Protein AF-A0A0T5P829-F1 (afdb_monomer_lite)

Sequence (154 aa):
MALPGKSPHPLTSYLPSLRRPASLSTPTPDPAHRPTPATAPSLAGLPRRERVEQAFADIPLTPNEQQAIRALLDAPDSTATKLSSACGWQNAAWRTQMILLCQRRRRYFWPNGMASDITNGAIIGALTEYDSATLGFSPQPDILHILYEAVDAG

Structure (mmCIF, N/CA/C/O backbone):
data_AF-A0A0T5P829-F1
#
_entry.id   AF-A0A0T5P829-F1
#
loop_
_atom_site.group_PDB
_atom_site.id
_atom_site.type_symbol
_atom_site.label_atom_id
_atom_site.label_alt_id
_atom_site.label_comp_id
_atom_site.label_asym_id
_atom_site.label_entity_id
_atom_site.label_seq_id
_atom_site.pdbx_PDB_ins_code
_atom_site.Cartn_x
_atom_site.Cartn_y
_atom_site.Cartn_z
_atom_site.occupancy
_atom_site.B_iso_or_equiv
_atom_site.auth_seq_id
_atom_site.auth_comp_id
_atom_site.auth_asym_id
_atom_site.auth_atom_id
_atom_site.pdbx_PDB_model_num
ATOM 1 N N . MET A 1 1 ? -40.808 69.150 35.030 1.00 41.31 1 MET A N 1
ATOM 2 C CA . MET A 1 1 ? -41.632 67.966 35.366 1.00 41.31 1 MET A CA 1
ATOM 3 C C . MET A 1 1 ? -40.699 66.961 36.024 1.00 41.31 1 MET A C 1
ATOM 5 O O . MET A 1 1 ? -39.779 66.507 35.371 1.00 41.31 1 MET A O 1
ATOM 9 N N . ALA A 1 2 ? -40.615 66.978 37.352 1.00 42.12 2 ALA A N 1
ATOM 10 C CA . ALA A 1 2 ? -41.449 66.228 38.303 1.00 42.12 2 ALA A CA 1
ATOM 11 C C . ALA A 1 2 ? -40.760 64.900 38.695 1.00 42.12 2 ALA A C 1
ATOM 13 O O . ALA A 1 2 ? -40.703 63.953 37.921 1.00 42.12 2 ALA A O 1
ATOM 14 N N . LEU A 1 3 ? -40.181 64.943 39.900 1.00 40.38 3 LEU A N 1
ATOM 15 C CA . LEU A 1 3 ? -39.621 63.877 40.743 1.00 40.38 3 LEU A CA 1
ATOM 16 C C . LEU A 1 3 ? -40.748 62.905 41.225 1.00 40.38 3 LEU A C 1
ATOM 18 O O . LEU A 1 3 ? -41.889 63.061 40.802 1.00 40.38 3 LEU A O 1
ATOM 22 N N . PRO A 1 4 ? -40.570 62.116 42.302 1.00 55.16 4 PRO A N 1
ATOM 23 C CA . PRO A 1 4 ? -39.818 60.869 42.478 1.00 55.16 4 PRO A CA 1
ATOM 24 C C . PRO A 1 4 ? -40.723 59.785 43.137 1.00 55.16 4 PRO A C 1
ATOM 26 O O . PRO A 1 4 ? -41.883 60.027 43.454 1.00 55.16 4 PRO A O 1
ATOM 29 N N . GLY A 1 5 ? -40.180 58.622 43.487 1.00 37.47 5 GLY A N 1
ATOM 30 C CA . GLY A 1 5 ? -40.796 57.732 44.487 1.00 37.47 5 GLY A CA 1
ATOM 31 C C . GLY A 1 5 ? -39.721 56.849 45.110 1.00 37.47 5 GLY A C 1
ATOM 32 O O . GLY A 1 5 ? -39.364 55.835 44.532 1.00 37.47 5 GLY A O 1
ATOM 33 N N . LYS A 1 6 ? -38.918 57.363 46.050 1.00 39.16 6 LYS A N 1
ATOM 34 C CA . LYS A 1 6 ? -39.100 57.288 47.516 1.00 39.16 6 LYS A CA 1
ATOM 35 C C . LYS A 1 6 ? -39.422 55.879 48.043 1.00 39.16 6 LYS A C 1
ATOM 37 O O . LYS A 1 6 ? -40.518 55.365 47.864 1.00 39.16 6 LYS A O 1
ATOM 42 N N . SER A 1 7 ? -38.413 55.350 48.736 1.00 53.53 7 SER A N 1
ATOM 43 C CA . SER A 1 7 ? -38.330 54.164 49.595 1.00 53.53 7 SER A CA 1
ATOM 44 C C . SER A 1 7 ? -39.437 54.065 50.661 1.00 53.53 7 SER A C 1
ATOM 46 O O . SER A 1 7 ? -40.152 55.041 50.897 1.00 53.53 7 SER A O 1
ATOM 48 N N . PRO A 1 8 ? -39.506 52.937 51.398 1.00 50.62 8 PRO A N 1
ATOM 49 C CA . PRO A 1 8 ? -38.819 52.922 52.699 1.00 50.62 8 PRO A CA 1
ATOM 50 C C . PRO A 1 8 ? -38.171 51.568 53.092 1.00 50.62 8 PRO A C 1
ATOM 52 O O . PRO A 1 8 ? -38.719 50.494 52.875 1.00 50.62 8 PRO A O 1
ATOM 55 N N . HIS A 1 9 ? -36.995 51.650 53.725 1.00 43.78 9 HIS A N 1
ATOM 56 C CA . HIS A 1 9 ? -36.450 50.656 54.676 1.00 43.78 9 HIS A CA 1
ATOM 57 C C . HIS A 1 9 ? -37.353 50.621 55.953 1.00 43.78 9 HIS A C 1
ATOM 59 O O . HIS A 1 9 ? -38.137 51.564 56.074 1.00 43.78 9 HIS A O 1
ATOM 65 N N . PRO A 1 10 ? -37.241 49.704 56.960 1.00 52.81 10 PRO A N 1
ATOM 66 C CA . PRO A 1 10 ? -35.988 49.067 57.393 1.00 52.81 10 PRO A CA 1
ATOM 67 C C . PRO A 1 10 ? -36.075 47.724 58.190 1.00 52.81 10 PRO A C 1
ATOM 69 O O . PRO A 1 10 ? -37.136 47.146 58.375 1.00 52.81 10 PRO A O 1
ATOM 72 N N . LEU A 1 11 ? -34.904 47.301 58.700 1.00 41.28 11 LEU A N 1
ATOM 73 C CA . LEU A 1 11 ? -34.631 46.405 59.845 1.00 41.28 11 LEU A CA 1
ATOM 74 C C . LEU A 1 11 ? -35.114 44.939 59.773 1.00 41.28 11 LEU A C 1
ATOM 76 O O . LEU A 1 11 ? -36.293 44.643 59.913 1.00 41.28 11 LEU A O 1
ATOM 80 N N . THR A 1 12 ? -34.187 43.979 59.832 1.00 45.31 12 THR A N 1
ATOM 81 C CA . THR A 1 12 ? -33.707 43.392 61.106 1.00 45.31 12 THR A CA 1
ATOM 82 C C . THR A 1 12 ? -32.835 42.165 60.819 1.00 45.31 12 THR A C 1
ATOM 84 O O . THR A 1 12 ? -33.123 41.347 59.953 1.00 45.31 12 THR A O 1
ATOM 87 N N . SER A 1 13 ? -31.740 42.099 61.568 1.00 50.22 13 SER A N 1
ATOM 88 C CA . SER A 1 13 ? -30.748 41.038 61.699 1.00 50.22 13 SER A CA 1
ATOM 89 C C . SER A 1 13 ? -31.320 39.650 62.042 1.00 50.22 13 SER A C 1
ATOM 91 O O . SER A 1 13 ? -32.496 39.516 62.359 1.00 50.22 13 SER A O 1
ATOM 93 N N . TYR A 1 14 ? -30.407 38.671 62.099 1.00 45.00 14 TYR A N 1
ATOM 94 C CA . TYR A 1 14 ? -30.524 37.288 62.600 1.00 45.00 14 TYR A CA 1
ATOM 95 C C . TYR A 1 14 ? -30.670 36.194 61.537 1.00 45.00 14 TYR A C 1
ATOM 97 O O . TYR A 1 14 ? -31.691 35.524 61.432 1.00 45.00 14 TYR A O 1
ATOM 105 N N . LEU A 1 15 ? -29.567 35.911 60.836 1.00 53.16 15 LEU A N 1
ATOM 106 C CA . LEU A 1 15 ? -29.292 34.530 60.441 1.00 53.16 15 LEU A CA 1
ATOM 107 C C . LEU A 1 15 ? -28.538 33.846 61.593 1.00 53.16 15 LEU A C 1
ATOM 109 O O . LEU A 1 15 ? -27.487 34.348 62.003 1.00 53.16 15 LEU A O 1
ATOM 113 N N . PRO A 1 16 ? -29.052 32.737 62.147 1.00 42.97 16 PRO A N 1
ATOM 114 C CA . PRO A 1 16 ? -28.350 31.991 63.173 1.00 42.97 16 PRO A CA 1
ATOM 115 C C . PRO A 1 16 ? -27.157 31.254 62.561 1.00 42.97 16 PRO A C 1
ATOM 117 O O . PRO A 1 16 ? -27.264 30.539 61.564 1.00 42.97 16 PRO A O 1
ATOM 120 N N . SER A 1 17 ? -26.009 31.417 63.206 1.00 52.50 17 SER A N 1
ATOM 121 C CA . SER A 1 17 ? -24.846 30.563 63.022 1.00 52.50 17 SER A CA 1
ATOM 122 C C . SER A 1 17 ? -25.160 29.110 63.404 1.00 52.50 17 SER A C 1
ATOM 124 O O . SER A 1 17 ? -25.691 28.840 64.477 1.00 52.50 17 SER A O 1
ATOM 126 N N . LEU A 1 18 ? -24.680 28.202 62.548 1.00 50.00 18 LEU A N 1
ATOM 127 C CA . LEU A 1 18 ? -24.234 26.832 62.837 1.00 50.00 18 LEU A CA 1
ATOM 128 C C . LEU A 1 18 ? -25.296 25.742 63.082 1.00 50.00 18 LEU A C 1
ATOM 130 O O . LEU A 1 18 ? -25.670 25.428 64.207 1.00 50.00 18 LEU A O 1
ATOM 134 N N . ARG A 1 19 ? -25.526 24.947 62.031 1.00 47.03 19 ARG A N 1
ATOM 135 C CA . ARG A 1 19 ? -25.276 23.498 62.116 1.00 47.03 19 ARG A CA 1
ATOM 136 C C . ARG A 1 19 ? -24.841 22.969 60.752 1.00 47.03 19 ARG A C 1
ATOM 138 O O . ARG A 1 19 ? -25.654 22.704 59.876 1.00 47.03 19 ARG A O 1
ATOM 145 N N . ARG A 1 20 ? -23.526 22.837 60.573 1.00 51.94 20 ARG A N 1
ATOM 146 C CA . ARG A 1 20 ? -22.940 22.038 59.494 1.00 51.94 20 ARG A CA 1
ATOM 147 C C . ARG A 1 20 ? -23.381 20.589 59.754 1.00 51.94 20 ARG A C 1
ATOM 149 O O . ARG A 1 20 ? -23.071 20.093 60.840 1.00 51.94 20 ARG A O 1
ATOM 156 N N . PRO A 1 21 ? -24.125 19.915 58.862 1.00 47.38 21 PRO A N 1
ATOM 157 C CA . PRO A 1 21 ? -24.295 18.479 59.004 1.00 47.38 21 PRO A CA 1
ATOM 158 C C . PRO A 1 21 ? -22.902 17.848 58.961 1.00 47.38 21 PRO A C 1
ATOM 160 O O . PRO A 1 21 ? -22.037 18.293 58.200 1.00 47.38 21 PRO A O 1
ATOM 163 N N . ALA A 1 22 ? -22.676 16.885 59.854 1.00 50.72 22 ALA A N 1
ATOM 164 C CA . ALA A 1 22 ? -21.449 16.113 59.921 1.00 50.72 22 ALA A CA 1
ATOM 165 C C . ALA A 1 22 ? -21.042 15.695 58.506 1.00 50.72 22 ALA A C 1
ATOM 167 O O . ALA A 1 22 ? -21.878 15.194 57.752 1.00 50.72 22 ALA A O 1
ATOM 168 N N . SER A 1 23 ? -19.779 15.946 58.154 1.00 46.88 23 SER A N 1
ATOM 169 C CA . SER A 1 23 ? -19.165 15.394 56.955 1.00 46.88 23 SER A CA 1
ATOM 170 C C . SER A 1 23 ? -19.485 13.906 56.911 1.00 46.88 23 SER A C 1
ATOM 172 O O . SER A 1 23 ? -18.926 13.125 57.678 1.00 46.88 23 SER A O 1
ATOM 174 N N . LEU A 1 24 ? -20.394 13.517 56.021 1.00 46.09 24 LEU A N 1
ATOM 175 C CA . LEU A 1 24 ? -20.386 12.173 55.484 1.00 46.09 24 LEU A CA 1
ATOM 176 C C . LEU A 1 24 ? -19.036 12.073 54.793 1.00 46.09 24 LEU A C 1
ATOM 178 O O . LEU A 1 24 ? -18.821 12.695 53.753 1.00 46.09 24 LEU A O 1
ATOM 182 N N . SER A 1 25 ? -18.100 11.389 55.446 1.00 42.53 25 SER A N 1
ATOM 183 C CA . SER A 1 25 ? -16.879 10.922 54.820 1.00 42.53 25 SER A CA 1
ATOM 184 C C . SER A 1 25 ? -17.305 10.181 53.563 1.00 42.53 25 SER A C 1
ATOM 186 O O . SER A 1 25 ? -17.765 9.043 53.627 1.00 42.53 25 SER A O 1
ATOM 188 N N . THR A 1 26 ? -17.206 10.845 52.413 1.00 52.91 26 THR A N 1
ATOM 189 C CA . THR A 1 26 ? -17.099 10.135 51.148 1.00 52.91 26 THR A CA 1
ATOM 190 C C . THR A 1 26 ? -15.981 9.123 51.356 1.00 52.91 26 THR A C 1
ATOM 192 O O . THR A 1 26 ? -14.909 9.543 51.814 1.00 52.91 26 THR A O 1
ATOM 195 N N . PRO A 1 27 ? -16.203 7.822 51.109 1.00 50.88 27 PRO A N 1
ATOM 196 C CA . PRO A 1 27 ? -15.110 6.874 51.160 1.00 50.88 27 PRO A CA 1
ATOM 197 C C . PRO A 1 27 ? -14.047 7.417 50.214 1.00 50.88 27 PRO A C 1
ATOM 199 O O . PRO A 1 27 ? -14.326 7.662 49.038 1.00 50.88 27 PRO A O 1
ATOM 202 N N . THR A 1 28 ? -12.865 7.711 50.758 1.00 52.38 28 THR A N 1
ATOM 203 C CA . THR A 1 28 ? -11.676 7.978 49.958 1.00 52.38 28 THR A CA 1
ATOM 204 C C . THR A 1 28 ? -11.640 6.880 48.903 1.00 52.38 28 THR A C 1
ATOM 206 O O . THR A 1 28 ? -11.638 5.710 49.297 1.00 52.38 28 THR A O 1
ATOM 209 N N . PRO A 1 29 ? -11.706 7.195 47.597 1.00 52.66 29 PRO A N 1
ATOM 210 C CA . PRO A 1 29 ? -11.553 6.163 46.596 1.00 52.66 29 PRO A CA 1
ATOM 211 C C . PRO A 1 29 ? -10.163 5.593 46.823 1.00 52.66 29 PRO A C 1
ATOM 213 O O . PRO A 1 29 ? -9.165 6.300 46.671 1.00 52.66 29 PRO A O 1
ATOM 216 N N . ASP A 1 30 ? -10.120 4.349 47.285 1.00 52.34 30 ASP A N 1
ATOM 217 C CA . ASP A 1 30 ? -8.889 3.596 47.376 1.00 52.34 30 ASP A CA 1
ATOM 218 C C . ASP A 1 30 ? -8.236 3.663 45.985 1.00 52.34 30 ASP A C 1
ATOM 220 O O . ASP A 1 30 ? -8.862 3.242 45.001 1.00 52.34 30 ASP A O 1
ATOM 224 N N . PRO A 1 31 ? -7.024 4.236 45.846 1.00 55.06 31 PRO A N 1
ATOM 225 C CA . PRO A 1 31 ? -6.338 4.273 44.562 1.00 55.06 31 PRO A CA 1
ATOM 226 C C . PRO A 1 31 ? -6.106 2.867 43.980 1.00 55.06 31 PRO A C 1
ATOM 228 O O . PRO A 1 31 ? -5.800 2.763 42.793 1.00 55.06 31 PRO A O 1
ATOM 231 N N . ALA A 1 32 ? -6.304 1.797 44.763 1.00 56.53 32 ALA A N 1
ATOM 232 C CA . ALA A 1 32 ? -6.226 0.412 44.316 1.00 56.53 32 ALA A CA 1
ATOM 233 C C . ALA A 1 32 ? -7.473 -0.113 43.571 1.00 56.53 32 ALA A C 1
ATOM 235 O O . ALA A 1 32 ? -7.384 -1.164 42.942 1.00 56.53 32 ALA A O 1
ATOM 236 N N . HIS A 1 33 ? -8.615 0.590 43.591 1.00 50.16 33 HIS A N 1
ATOM 237 C CA . HIS A 1 33 ? -9.877 0.090 43.013 1.00 50.16 33 HIS A CA 1
ATOM 238 C C . HIS A 1 33 ? -10.463 0.955 41.892 1.00 50.16 33 H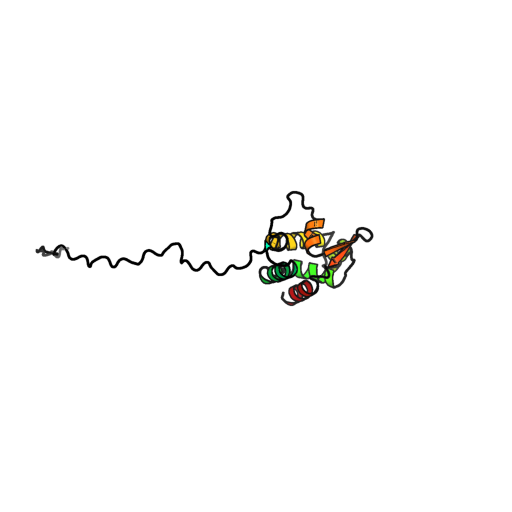IS A C 1
ATOM 240 O O . HIS A 1 33 ? -11.660 0.893 41.601 1.00 50.16 33 HIS A O 1
ATOM 246 N N . ARG A 1 34 ? -9.626 1.716 41.175 1.00 52.69 34 ARG A N 1
ATOM 247 C CA . ARG A 1 34 ? -10.019 2.139 39.826 1.00 52.69 34 ARG A CA 1
ATOM 248 C C . ARG A 1 34 ? -10.134 0.853 38.995 1.00 52.69 34 ARG A C 1
ATOM 250 O O . ARG A 1 34 ? -9.123 0.160 38.896 1.00 52.69 34 ARG A O 1
ATOM 257 N N . PRO A 1 35 ? -11.293 0.506 38.400 1.00 49.59 35 PRO A N 1
ATOM 258 C CA . PRO A 1 35 ? -11.283 -0.472 37.327 1.00 49.59 35 PRO A CA 1
ATOM 259 C C . PRO A 1 35 ? -10.328 0.095 36.280 1.00 49.59 35 PRO A C 1
ATOM 261 O O . PRO A 1 35 ? -10.600 1.128 35.663 1.00 49.59 35 PRO A O 1
ATOM 264 N N . THR A 1 36 ? -9.146 -0.506 36.160 1.00 47.44 36 THR A N 1
ATOM 265 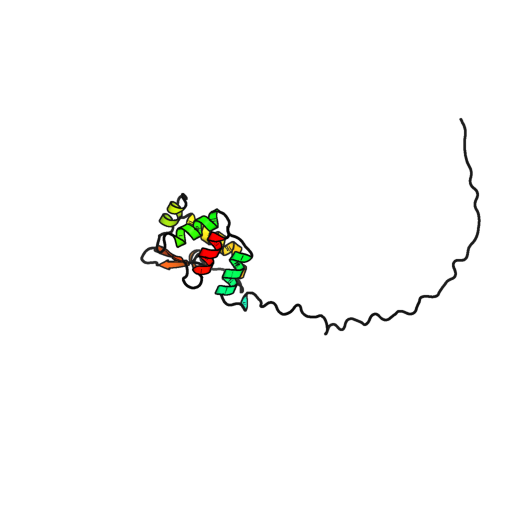C CA . THR A 1 36 ? -8.311 -0.305 34.988 1.00 47.44 36 THR A CA 1
ATOM 266 C C . THR A 1 36 ? -9.233 -0.580 33.806 1.00 47.44 36 THR A C 1
ATOM 268 O O . THR A 1 36 ? -9.897 -1.622 33.816 1.00 47.44 36 THR A O 1
ATOM 271 N N . PRO A 1 37 ? -9.380 0.345 32.835 1.00 50.62 37 PRO A N 1
ATOM 272 C CA . PRO A 1 37 ? -10.071 -0.006 31.607 1.00 50.62 37 PRO A CA 1
ATOM 273 C C . PRO A 1 37 ? -9.422 -1.300 31.134 1.00 50.62 37 PRO A C 1
ATOM 275 O O . PRO A 1 37 ? -8.192 -1.361 31.032 1.00 50.62 37 PRO A O 1
ATOM 278 N N . ALA A 1 38 ? -10.245 -2.346 31.019 1.00 49.66 38 ALA A N 1
ATOM 279 C CA . ALA A 1 38 ? -9.820 -3.680 30.644 1.00 49.66 38 ALA A CA 1
ATOM 280 C C . ALA A 1 38 ? -8.808 -3.545 29.512 1.00 49.66 38 ALA A C 1
ATOM 282 O O . ALA A 1 38 ? -9.068 -2.837 28.540 1.00 49.66 38 ALA A O 1
ATOM 283 N N . THR A 1 39 ? -7.629 -4.117 29.735 1.00 50.59 39 THR A N 1
ATOM 284 C CA . THR A 1 39 ? -6.418 -3.975 28.938 1.00 50.59 39 THR A CA 1
ATOM 285 C C . THR A 1 39 ? -6.722 -4.213 27.463 1.00 50.59 39 THR A C 1
ATOM 287 O O . THR A 1 39 ? -6.630 -5.339 26.985 1.00 50.59 39 THR A O 1
ATOM 290 N N . ALA A 1 40 ? -7.097 -3.164 26.726 1.00 53.72 40 ALA A N 1
ATOM 291 C CA . ALA A 1 40 ? -7.064 -3.225 25.279 1.00 53.72 40 ALA A CA 1
ATOM 292 C C . ALA A 1 40 ? -5.599 -3.517 24.933 1.00 53.72 40 ALA A C 1
ATOM 294 O O . ALA A 1 40 ? -4.722 -2.780 25.411 1.00 53.72 40 ALA A O 1
ATOM 295 N N . PRO A 1 41 ? -5.300 -4.613 24.214 1.00 60.22 41 PRO A N 1
ATOM 296 C CA . PRO A 1 41 ? -3.929 -4.922 23.855 1.00 60.22 41 PRO A CA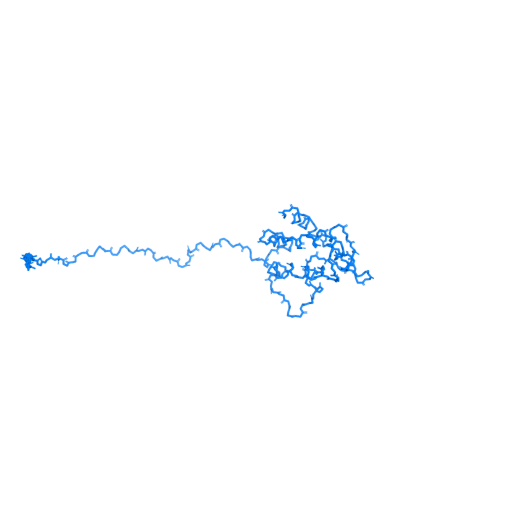 1
ATOM 297 C C . PRO A 1 41 ? -3.343 -3.702 23.150 1.00 60.22 41 PRO A C 1
ATOM 299 O O . PRO A 1 41 ? -3.974 -3.099 22.277 1.00 60.22 41 PRO A O 1
ATOM 302 N N . SER A 1 42 ? -2.143 -3.294 23.567 1.00 83.19 42 SER A N 1
ATOM 303 C CA . SER A 1 42 ? -1.410 -2.284 22.814 1.00 83.19 42 SER A CA 1
ATOM 304 C C . SER A 1 42 ? -1.271 -2.789 21.377 1.00 83.19 42 SER A C 1
ATOM 306 O O . SER A 1 42 ? -1.103 -3.991 21.170 1.00 83.19 42 SER A O 1
ATOM 308 N N . LEU A 1 43 ? -1.318 -1.897 20.379 1.00 88.00 43 LEU A N 1
ATOM 309 C CA . LEU A 1 43 ? -1.147 -2.306 18.977 1.00 88.00 43 LEU A CA 1
ATOM 310 C C . LEU A 1 43 ? 0.099 -3.194 18.813 1.00 88.00 43 LEU A C 1
ATOM 312 O O . LEU A 1 43 ? 0.059 -4.173 18.088 1.00 88.00 43 LEU A O 1
ATOM 316 N N . ALA A 1 44 ? 1.177 -2.922 19.554 1.00 87.12 44 ALA A N 1
ATOM 317 C CA . ALA A 1 44 ? 2.402 -3.723 19.546 1.00 87.12 44 ALA A CA 1
ATOM 318 C C . ALA A 1 44 ? 2.219 -5.200 19.951 1.00 87.12 44 ALA A C 1
ATOM 320 O O . ALA A 1 44 ? 3.002 -6.037 19.511 1.00 87.12 44 ALA A O 1
ATOM 321 N N . GLY A 1 45 ? 1.214 -5.518 20.770 1.00 88.88 45 GLY A N 1
ATOM 322 C CA . GLY A 1 45 ? 0.879 -6.884 21.169 1.00 88.88 45 GLY A CA 1
ATOM 323 C C . GLY A 1 45 ? -0.007 -7.634 20.172 1.00 88.88 45 GLY A C 1
ATOM 324 O O . GLY A 1 45 ? -0.195 -8.836 20.339 1.00 88.88 45 GLY A O 1
ATOM 325 N N . LEU A 1 46 ? -0.544 -6.956 19.150 1.00 91.94 46 LEU A N 1
ATOM 326 C CA . LEU A 1 46 ? -1.417 -7.575 18.155 1.00 91.94 46 LEU A CA 1
ATOM 327 C C . LEU A 1 46 ? -0.622 -8.218 17.005 1.00 91.94 46 LEU A C 1
ATOM 329 O O . LEU A 1 46 ? 0.361 -7.634 16.514 1.00 91.94 46 LEU A O 1
ATOM 333 N N . PRO A 1 47 ? -1.080 -9.378 16.493 1.00 93.56 47 PRO A N 1
ATOM 334 C CA . PRO A 1 47 ? -0.598 -9.943 15.242 1.00 93.56 47 PRO A CA 1
ATOM 335 C C . PRO A 1 47 ? -0.648 -8.922 14.105 1.00 93.56 47 PRO A C 1
ATOM 337 O O . PRO A 1 47 ? -1.523 -8.059 14.042 1.00 93.56 47 PRO A O 1
ATOM 340 N N . ARG A 1 48 ? 0.296 -9.026 13.162 1.00 93.56 48 ARG A N 1
ATOM 341 C CA . ARG A 1 48 ? 0.380 -8.089 12.032 1.00 93.56 48 ARG A CA 1
ATOM 342 C C . ARG A 1 48 ? -0.937 -7.992 11.260 1.00 93.56 48 ARG A C 1
ATOM 344 O O . ARG A 1 48 ? -1.357 -6.879 10.971 1.00 93.56 48 ARG A O 1
ATOM 351 N N . ARG A 1 49 ? -1.567 -9.129 10.954 1.00 94.69 49 ARG A N 1
ATOM 352 C CA . ARG A 1 49 ? -2.839 -9.181 10.224 1.00 94.69 49 ARG A CA 1
ATOM 353 C C . ARG A 1 49 ? -3.915 -8.332 10.903 1.00 94.69 49 ARG A C 1
ATOM 355 O O . ARG A 1 49 ? -4.425 -7.415 10.276 1.00 94.69 49 ARG A O 1
ATOM 362 N N . GLU A 1 50 ? -4.161 -8.564 12.191 1.00 95.12 50 GLU A N 1
ATOM 363 C CA . GLU A 1 50 ? -5.158 -7.822 12.978 1.00 95.12 50 GLU A CA 1
ATOM 364 C C . GLU A 1 50 ? -4.855 -6.319 13.016 1.00 95.12 50 GLU A C 1
ATOM 366 O O . GLU A 1 50 ? -5.751 -5.491 12.869 1.00 95.12 50 GLU A O 1
ATOM 371 N N . ARG A 1 51 ? -3.574 -5.935 13.127 1.00 96.00 51 ARG A N 1
ATOM 372 C CA . ARG A 1 51 ? -3.184 -4.519 13.032 1.00 96.00 51 ARG A CA 1
ATOM 373 C C . ARG A 1 51 ? -3.518 -3.911 11.674 1.00 96.00 51 ARG A C 1
ATOM 375 O O . ARG A 1 51 ? -3.887 -2.743 11.622 1.00 96.00 51 ARG A O 1
ATOM 382 N N . VAL A 1 52 ? -3.323 -4.657 10.587 1.00 96.50 52 VAL A N 1
ATOM 383 C CA . VAL A 1 52 ? -3.608 -4.190 9.224 1.00 96.50 52 VAL A CA 1
ATOM 384 C C . VAL A 1 52 ? -5.118 -4.084 9.005 1.00 96.50 52 VAL A C 1
ATOM 386 O O . VAL A 1 52 ? -5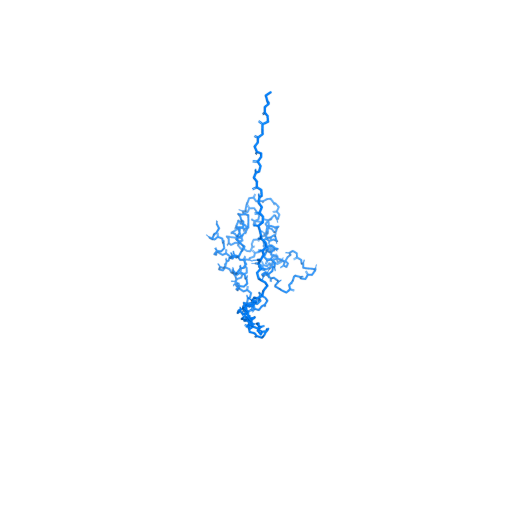.563 -3.055 8.505 1.00 96.50 52 VAL A O 1
ATOM 389 N N . GLU A 1 53 ? -5.904 -5.062 9.462 1.00 95.88 53 GLU A N 1
ATOM 390 C CA . GLU A 1 53 ? -7.377 -5.004 9.462 1.00 95.88 53 GLU A CA 1
ATOM 391 C C . GLU A 1 53 ? -7.865 -3.754 10.201 1.00 95.88 53 GLU A C 1
ATOM 393 O O . GLU A 1 53 ? -8.587 -2.926 9.641 1.00 95.88 53 GLU A O 1
ATOM 398 N N . GLN A 1 54 ? -7.364 -3.535 11.419 1.00 96.31 54 GLN A N 1
ATOM 399 C CA . GLN A 1 54 ? -7.707 -2.353 12.203 1.00 96.31 54 GLN A CA 1
ATOM 400 C C . GLN A 1 54 ? -7.248 -1.045 11.533 1.00 96.31 54 GLN A C 1
ATOM 402 O O . GLN A 1 54 ? -7.922 -0.023 11.644 1.00 96.31 54 GLN A O 1
ATOM 407 N N . ALA A 1 55 ? -6.132 -1.054 10.796 1.00 96.94 55 ALA A N 1
ATOM 408 C CA . ALA A 1 55 ? -5.638 0.125 10.085 1.00 96.94 55 ALA A CA 1
ATOM 409 C C . ALA A 1 55 ? -6.590 0.598 8.979 1.00 96.94 55 ALA A C 1
ATOM 411 O O . ALA A 1 55 ? -6.732 1.806 8.780 1.00 96.94 55 ALA A O 1
ATOM 412 N N . PHE A 1 56 ? -7.198 -0.335 8.241 1.00 96.50 56 PHE A N 1
ATOM 413 C CA . PHE A 1 56 ? -8.150 -0.016 7.174 1.00 96.50 56 PHE A CA 1
ATOM 414 C C . PHE A 1 56 ? -9.559 0.261 7.712 1.00 96.50 56 PHE A C 1
ATOM 416 O O . PHE A 1 56 ? -10.256 1.091 7.134 1.00 96.50 56 PHE A O 1
ATOM 423 N N . ALA A 1 57 ? -9.937 -0.331 8.851 1.00 94.56 57 ALA A N 1
ATOM 424 C CA . ALA A 1 57 ? -11.185 -0.009 9.543 1.00 94.56 57 ALA A CA 1
ATOM 425 C C . ALA A 1 57 ? -11.171 1.402 10.164 1.00 94.56 57 ALA A C 1
ATOM 427 O O . ALA A 1 57 ? -12.104 2.180 9.975 1.00 94.56 57 ALA A O 1
ATOM 428 N N . ASP A 1 58 ? -10.097 1.759 10.876 1.00 95.81 58 ASP A N 1
ATOM 429 C CA . ASP A 1 58 ? -10.000 3.047 11.575 1.00 95.81 58 ASP A CA 1
ATOM 430 C C . ASP A 1 58 ? -9.701 4.212 10.618 1.00 95.81 58 ASP A C 1
ATOM 432 O O . ASP A 1 58 ? -10.055 5.363 10.886 1.00 95.81 58 ASP A O 1
ATOM 436 N N . ILE A 1 59 ? -8.996 3.935 9.516 1.00 96.00 59 ILE A N 1
ATOM 437 C CA . ILE A 1 59 ? -8.621 4.928 8.508 1.00 96.00 59 ILE A CA 1
ATOM 438 C C . ILE A 1 59 ? -9.063 4.403 7.136 1.00 96.00 59 ILE A C 1
ATOM 440 O O . ILE A 1 59 ? -8.288 3.695 6.482 1.00 96.00 59 ILE A O 1
ATOM 444 N N . PRO A 1 60 ? -10.267 4.782 6.669 1.00 94.00 60 PRO A N 1
ATOM 445 C CA . PRO A 1 60 ? -10.758 4.410 5.347 1.00 94.00 60 PRO A CA 1
ATOM 446 C C . PRO A 1 60 ? -9.854 4.913 4.217 1.00 94.00 60 PRO A C 1
ATOM 448 O O . PRO A 1 60 ? -9.109 5.892 4.368 1.00 94.00 60 PRO A O 1
ATOM 451 N N . LEU A 1 61 ? -9.916 4.231 3.074 1.00 96.62 61 LEU A N 1
ATOM 452 C CA . LEU A 1 61 ? -9.198 4.632 1.867 1.00 96.62 61 LEU A CA 1
ATOM 453 C C . LEU A 1 61 ? -9.729 5.968 1.342 1.00 96.62 61 LEU A C 1
ATOM 455 O O . LEU A 1 61 ? -10.915 6.273 1.419 1.00 96.62 61 LEU A O 1
ATOM 459 N N . THR A 1 62 ? -8.836 6.773 0.773 1.00 96.19 62 THR A N 1
ATOM 460 C CA . THR A 1 62 ? -9.262 7.871 -0.111 1.00 96.19 62 THR A CA 1
ATOM 461 C C . THR A 1 62 ? -9.482 7.338 -1.524 1.00 96.19 62 THR A C 1
ATOM 463 O O . THR A 1 62 ? -8.921 6.291 -1.848 1.00 96.19 62 THR A O 1
ATOM 466 N N . PRO A 1 63 ? -10.185 8.071 -2.406 1.00 96.25 63 PRO A N 1
ATOM 467 C CA . PRO A 1 63 ? -10.376 7.637 -3.791 1.00 96.25 63 PRO A CA 1
ATOM 468 C C . PRO A 1 63 ? -9.062 7.297 -4.515 1.00 96.25 63 PRO A C 1
ATOM 470 O O . PRO A 1 63 ? -8.972 6.291 -5.211 1.00 96.25 63 PRO A O 1
ATOM 473 N N . ASN A 1 64 ? -7.999 8.079 -4.285 1.00 96.00 64 ASN A N 1
ATOM 474 C CA . ASN A 1 64 ? -6.684 7.798 -4.868 1.00 96.00 64 ASN A CA 1
ATOM 475 C C . ASN A 1 64 ? -6.033 6.546 -4.259 1.00 96.00 64 ASN A C 1
ATOM 477 O O . ASN A 1 64 ? -5.418 5.764 -4.974 1.00 96.00 64 ASN A O 1
ATOM 481 N N . GLU A 1 65 ? -6.157 6.335 -2.947 1.00 97.31 65 GLU A N 1
ATOM 482 C CA . GLU A 1 65 ? -5.626 5.133 -2.286 1.00 97.31 65 GLU A CA 1
ATOM 483 C C . GLU A 1 65 ? -6.363 3.869 -2.756 1.00 97.31 65 GLU A C 1
ATOM 485 O O . GLU A 1 65 ? -5.724 2.858 -3.037 1.00 97.31 65 GLU A O 1
ATOM 490 N N . GLN A 1 66 ? -7.686 3.947 -2.909 1.00 97.50 66 GLN A N 1
ATOM 491 C CA . GLN A 1 66 ? -8.516 2.875 -3.455 1.00 97.50 66 GLN A CA 1
ATOM 492 C C . GLN A 1 66 ? -8.108 2.542 -4.888 1.00 97.50 66 GLN A C 1
ATOM 494 O O . GLN A 1 66 ? -7.892 1.376 -5.207 1.00 97.50 66 GLN A O 1
ATOM 499 N N . GLN A 1 67 ? -7.912 3.556 -5.734 1.00 97.69 67 GLN A N 1
ATOM 500 C CA . GLN A 1 67 ? -7.441 3.356 -7.102 1.00 97.69 67 GLN A CA 1
ATOM 501 C C . GLN A 1 67 ? -6.037 2.727 -7.141 1.00 97.69 67 GLN A C 1
ATOM 503 O O . GLN A 1 67 ? -5.796 1.821 -7.937 1.00 97.69 67 GLN A O 1
ATOM 508 N N . ALA A 1 68 ? -5.128 3.147 -6.251 1.00 98.00 68 ALA A N 1
ATOM 509 C CA . ALA A 1 68 ? -3.779 2.589 -6.161 1.00 98.00 68 ALA A CA 1
ATOM 510 C C . ALA A 1 68 ? -3.775 1.112 -5.735 1.00 98.00 68 ALA A C 1
ATOM 512 O O . ALA A 1 68 ? -3.053 0.314 -6.338 1.00 98.00 68 ALA A O 1
ATOM 513 N N . ILE A 1 69 ? -4.568 0.744 -4.718 1.00 98.06 69 ILE A N 1
ATOM 514 C CA . ILE A 1 69 ? -4.702 -0.655 -4.284 1.00 98.06 69 ILE A CA 1
ATOM 515 C C . ILE A 1 69 ? -5.378 -1.473 -5.381 1.00 98.06 69 ILE A C 1
ATOM 517 O O . ILE A 1 69 ? -4.887 -2.544 -5.722 1.00 98.06 69 ILE A O 1
ATOM 521 N N . ARG A 1 70 ? -6.452 -0.963 -5.989 1.00 98.25 70 ARG A N 1
ATOM 522 C CA . ARG A 1 70 ? -7.155 -1.664 -7.064 1.00 98.25 70 ARG A CA 1
ATOM 523 C C . ARG A 1 70 ? -6.245 -1.955 -8.254 1.00 98.25 70 ARG A C 1
ATOM 525 O O . ARG A 1 70 ? -6.203 -3.088 -8.710 1.00 98.25 70 ARG A O 1
ATOM 532 N N . ALA A 1 71 ? -5.429 -0.991 -8.682 1.00 98.19 71 ALA A N 1
ATOM 533 C CA . ALA A 1 71 ? -4.444 -1.219 -9.739 1.00 98.19 71 ALA A CA 1
ATOM 534 C C . ALA A 1 71 ? -3.426 -2.319 -9.387 1.00 98.19 71 ALA A C 1
ATOM 536 O O . ALA A 1 71 ? -3.028 -3.080 -10.266 1.00 98.19 71 ALA A O 1
ATOM 537 N N . LEU A 1 72 ? -3.010 -2.415 -8.119 1.00 98.44 72 LEU A N 1
ATOM 538 C CA . LEU A 1 72 ? -2.109 -3.471 -7.649 1.00 98.44 72 LEU A CA 1
ATOM 539 C C . LEU A 1 72 ? -2.783 -4.851 -7.663 1.00 98.44 72 LEU A C 1
ATOM 541 O O . LEU A 1 72 ? -2.148 -5.827 -8.050 1.00 98.44 72 LEU A O 1
ATOM 545 N N . LEU A 1 73 ? -4.047 -4.926 -7.239 1.00 98.19 73 LEU A N 1
ATOM 546 C CA . LEU A 1 73 ? -4.824 -6.169 -7.216 1.00 98.19 73 LEU A CA 1
ATOM 547 C C . LEU A 1 73 ? -5.165 -6.657 -8.632 1.00 98.19 73 LEU A C 1
ATOM 549 O O . LEU A 1 73 ? -5.061 -7.849 -8.905 1.00 98.19 73 LEU A O 1
ATOM 553 N N . ASP A 1 74 ? -5.512 -5.740 -9.537 1.00 98.12 74 ASP A N 1
ATOM 554 C CA . ASP A 1 74 ? -5.886 -6.052 -10.922 1.00 98.12 74 ASP A CA 1
ATOM 555 C C . ASP A 1 74 ? -4.670 -6.423 -11.793 1.00 98.12 74 ASP A C 1
ATOM 557 O O . ASP A 1 74 ? -4.800 -7.140 -12.787 1.00 98.12 74 ASP A O 1
ATOM 561 N N . ALA A 1 75 ? -3.480 -5.922 -11.449 1.00 97.19 75 ALA A N 1
ATOM 562 C CA . ALA A 1 75 ? -2.255 -6.135 -12.214 1.00 97.19 75 ALA A CA 1
ATOM 563 C C . ALA A 1 75 ? -1.039 -6.417 -11.306 1.00 97.19 75 ALA A C 1
ATOM 565 O O . ALA A 1 75 ? -0.095 -5.616 -11.300 1.00 97.19 75 ALA A O 1
ATOM 566 N N . PRO A 1 76 ? -1.009 -7.556 -10.586 1.00 97.25 76 PRO A N 1
ATOM 567 C CA . PRO A 1 76 ? 0.152 -7.958 -9.794 1.00 97.25 76 PRO A CA 1
ATOM 568 C C . PRO A 1 76 ? 1.404 -8.131 -10.670 1.00 97.25 76 PRO A C 1
ATOM 570 O O . PRO A 1 76 ? 1.333 -8.163 -11.904 1.00 97.25 76 PRO A O 1
ATOM 573 N N . ASP A 1 77 ? 2.566 -8.164 -10.023 1.00 97.75 77 ASP A N 1
ATOM 574 C CA . ASP A 1 77 ? 3.907 -8.232 -10.621 1.00 97.75 77 ASP A CA 1
ATOM 575 C C . ASP A 1 77 ? 4.220 -7.079 -11.593 1.00 97.75 77 ASP A C 1
ATOM 577 O O . ASP A 1 77 ? 5.180 -7.111 -12.367 1.00 97.75 77 ASP A O 1
ATOM 581 N N . SER A 1 78 ? 3.418 -6.013 -11.565 1.00 97.75 78 SER A N 1
ATOM 582 C CA . SER A 1 78 ? 3.571 -4.878 -12.469 1.00 97.75 78 SER A CA 1
ATOM 583 C C . SER A 1 78 ? 4.506 -3.821 -11.897 1.00 97.75 78 SER A C 1
ATOM 585 O O . SER A 1 78 ? 4.579 -3.579 -10.693 1.00 97.75 78 SER A O 1
ATOM 587 N N . THR A 1 79 ? 5.216 -3.135 -12.790 1.00 97.19 79 THR A N 1
ATOM 588 C CA . THR A 1 79 ? 6.075 -2.015 -12.404 1.00 97.19 79 THR A CA 1
ATOM 589 C C . THR A 1 79 ? 5.244 -0.836 -11.908 1.00 97.19 79 THR A C 1
ATOM 591 O O . THR A 1 79 ? 4.114 -0.615 -12.345 1.00 97.19 79 THR A O 1
ATOM 594 N N . ALA A 1 80 ? 5.844 0.007 -11.066 1.00 96.81 80 ALA A N 1
ATOM 595 C CA . ALA A 1 80 ? 5.200 1.233 -10.593 1.00 96.81 80 ALA A CA 1
ATOM 596 C C . ALA A 1 80 ? 4.698 2.139 -11.732 1.00 96.81 80 ALA A C 1
ATOM 598 O O . ALA A 1 80 ? 3.661 2.775 -11.590 1.00 96.81 80 ALA A O 1
ATOM 599 N N . THR A 1 81 ? 5.405 2.190 -12.866 1.00 96.81 81 THR A N 1
ATOM 600 C CA . THR A 1 81 ? 4.966 2.951 -14.045 1.00 96.81 81 THR A CA 1
ATOM 601 C C . THR A 1 81 ? 3.684 2.370 -14.632 1.00 96.81 81 THR A C 1
ATOM 603 O O . THR A 1 81 ? 2.743 3.116 -14.883 1.00 96.81 81 THR A O 1
ATOM 606 N N . LYS A 1 82 ? 3.617 1.044 -14.805 1.00 96.94 82 LYS A N 1
ATOM 607 C CA . LYS A 1 82 ? 2.423 0.367 -15.326 1.00 96.94 82 LYS A CA 1
ATOM 608 C C . LYS A 1 82 ? 1.228 0.542 -14.384 1.00 96.94 82 LYS A C 1
ATOM 610 O O . LYS A 1 82 ? 0.131 0.833 -14.851 1.00 96.94 82 LYS A O 1
ATOM 615 N N . LEU A 1 83 ? 1.461 0.454 -13.075 1.00 98.19 83 LEU A N 1
ATOM 616 C CA . LEU A 1 83 ? 0.440 0.687 -12.049 1.00 98.19 83 LEU A CA 1
ATOM 617 C C . LEU A 1 83 ? -0.061 2.140 -12.052 1.00 98.19 83 LEU A C 1
ATOM 619 O O . LEU A 1 83 ? -1.267 2.373 -12.009 1.00 98.19 83 LEU A O 1
ATOM 623 N N . SER A 1 84 ? 0.830 3.128 -12.190 1.00 98.00 84 SER A N 1
ATOM 624 C CA . SER A 1 84 ? 0.423 4.530 -12.367 1.00 98.00 84 SER A CA 1
ATOM 625 C C . SER A 1 84 ? -0.420 4.725 -13.625 1.00 98.00 84 SER A C 1
ATOM 627 O O . SER A 1 84 ? -1.452 5.388 -13.570 1.00 98.00 84 SER A O 1
ATOM 629 N N . SER A 1 85 ? -0.005 4.141 -14.754 1.00 97.25 85 SER A N 1
ATOM 630 C CA . SER A 1 85 ? -0.735 4.253 -16.018 1.00 97.25 85 SER A CA 1
ATOM 631 C C . SER A 1 85 ? -2.128 3.632 -15.936 1.00 97.25 85 SER A C 1
ATOM 633 O O . SER A 1 85 ? -3.070 4.220 -16.460 1.00 97.25 85 SER A O 1
ATOM 635 N N . ALA A 1 86 ? -2.286 2.511 -15.225 1.00 96.75 86 ALA A N 1
ATOM 636 C CA . ALA A 1 86 ? -3.597 1.916 -14.954 1.00 96.75 86 ALA A CA 1
ATOM 637 C C . ALA A 1 86 ? -4.522 2.859 -14.159 1.00 96.75 86 ALA A C 1
ATOM 639 O O . ALA A 1 86 ? -5.738 2.821 -14.323 1.00 96.75 86 ALA A O 1
ATOM 640 N N . CYS A 1 87 ? -3.950 3.759 -13.356 1.00 96.75 87 CYS A N 1
ATOM 641 C CA . CYS A 1 87 ? -4.694 4.788 -12.631 1.00 96.75 87 CYS A CA 1
ATOM 642 C C . CYS A 1 87 ? -4.923 6.083 -13.444 1.00 96.75 87 CYS A C 1
ATOM 644 O O . CYS A 1 87 ? -5.530 7.029 -12.945 1.00 96.75 87 CYS A O 1
ATOM 646 N N . GLY A 1 88 ? -4.412 6.178 -14.677 1.00 96.88 88 GLY A N 1
ATOM 647 C CA . GLY A 1 88 ? -4.396 7.430 -15.442 1.00 96.88 88 GLY A CA 1
ATOM 648 C C . GLY A 1 88 ? -3.415 8.476 -14.894 1.00 96.88 88 GLY A C 1
ATOM 649 O O . GLY A 1 88 ? -3.523 9.659 -15.216 1.00 96.88 88 GLY A O 1
ATOM 650 N N . TRP A 1 89 ? -2.459 8.067 -14.056 1.00 97.38 89 TRP A N 1
ATOM 651 C CA . TRP A 1 89 ? -1.455 8.952 -13.473 1.00 97.38 89 TRP A CA 1
ATOM 652 C C . TRP A 1 89 ? -0.160 8.942 -14.281 1.00 97.38 89 TRP A C 1
ATOM 654 O O . TRP A 1 89 ? 0.236 7.938 -14.876 1.00 97.38 89 TRP A O 1
ATOM 664 N N . GLN A 1 90 ? 0.531 10.078 -14.267 1.00 89.56 90 GLN A N 1
ATOM 665 C CA . GLN A 1 90 ? 1.837 10.223 -14.901 1.00 89.56 90 GLN A CA 1
ATOM 666 C C . GLN A 1 90 ? 2.959 9.815 -13.941 1.00 89.56 90 GLN A C 1
ATOM 668 O O . GLN A 1 90 ? 2.821 9.914 -12.720 1.00 89.56 90 GLN A O 1
ATOM 673 N N . ASN A 1 91 ? 4.109 9.428 -14.499 1.00 86.56 91 ASN A N 1
ATOM 674 C CA . ASN A 1 91 ? 5.311 9.042 -13.751 1.00 86.56 91 ASN A CA 1
ATOM 675 C C . ASN A 1 91 ? 5.071 7.861 -12.788 1.00 86.56 91 ASN A C 1
ATOM 677 O O . ASN A 1 91 ? 4.064 7.162 -12.849 1.00 86.56 91 ASN A O 1
ATOM 681 N N . ALA A 1 92 ? 5.993 7.620 -11.856 1.00 86.69 92 ALA A N 1
ATOM 682 C CA . ALA A 1 92 ? 5.832 6.623 -10.794 1.00 86.69 92 ALA A CA 1
ATOM 683 C C . ALA A 1 92 ? 4.937 7.120 -9.629 1.00 86.69 92 ALA A C 1
ATOM 685 O O . ALA A 1 92 ? 5.194 6.780 -8.474 1.00 86.69 92 ALA A O 1
ATOM 686 N N . ALA A 1 93 ? 3.903 7.929 -9.914 1.00 95.38 93 ALA A N 1
ATOM 687 C CA . ALA A 1 93 ? 2.999 8.513 -8.915 1.00 95.38 93 ALA A CA 1
ATOM 688 C C . ALA A 1 93 ? 2.298 7.470 -8.028 1.00 95.38 93 ALA A C 1
ATOM 690 O O . ALA A 1 93 ? 2.013 7.753 -6.865 1.00 95.38 93 ALA A O 1
ATOM 691 N N . TRP A 1 94 ? 2.092 6.251 -8.534 1.00 98.00 94 TRP A N 1
ATOM 692 C CA . TRP A 1 94 ? 1.574 5.135 -7.749 1.00 98.00 94 TRP A CA 1
ATOM 693 C C . TRP A 1 94 ? 2.414 4.864 -6.491 1.00 98.00 94 TRP A C 1
ATOM 695 O O . TRP A 1 94 ? 1.855 4.734 -5.403 1.00 98.00 94 TRP A O 1
ATOM 705 N N . ARG A 1 95 ? 3.757 4.896 -6.582 1.00 96.81 95 ARG A N 1
ATOM 706 C CA . ARG A 1 95 ? 4.626 4.726 -5.398 1.00 96.81 95 ARG A CA 1
ATOM 707 C C . ARG A 1 95 ? 4.360 5.808 -4.362 1.00 96.81 95 ARG A C 1
ATOM 709 O O . ARG A 1 95 ? 4.304 5.508 -3.177 1.00 96.81 95 ARG A O 1
ATOM 716 N N . THR A 1 96 ? 4.181 7.053 -4.797 1.00 96.56 96 THR A N 1
ATOM 717 C CA . THR A 1 96 ? 3.868 8.168 -3.896 1.00 96.56 96 THR A CA 1
ATOM 718 C C . THR A 1 96 ? 2.551 7.934 -3.163 1.00 96.56 96 THR A C 1
ATOM 720 O O . THR A 1 96 ? 2.515 8.100 -1.947 1.00 96.56 96 THR A O 1
ATOM 723 N N . GLN A 1 97 ? 1.498 7.493 -3.861 1.00 97.50 97 GLN A N 1
ATOM 724 C CA . GLN A 1 97 ? 0.219 7.175 -3.217 1.00 97.50 97 GLN A CA 1
ATOM 725 C C . GLN A 1 97 ? 0.367 6.045 -2.193 1.00 97.50 97 GLN A C 1
ATOM 727 O O . GLN A 1 97 ? -0.093 6.190 -1.064 1.00 97.50 97 GLN A O 1
ATOM 732 N N . MET A 1 98 ? 1.094 4.976 -2.529 1.00 98.06 98 MET A N 1
ATOM 733 C CA . MET A 1 98 ? 1.346 3.875 -1.594 1.00 98.06 98 MET A CA 1
ATOM 734 C C . MET A 1 98 ? 2.160 4.305 -0.366 1.00 98.06 98 MET A C 1
ATOM 736 O O . MET A 1 9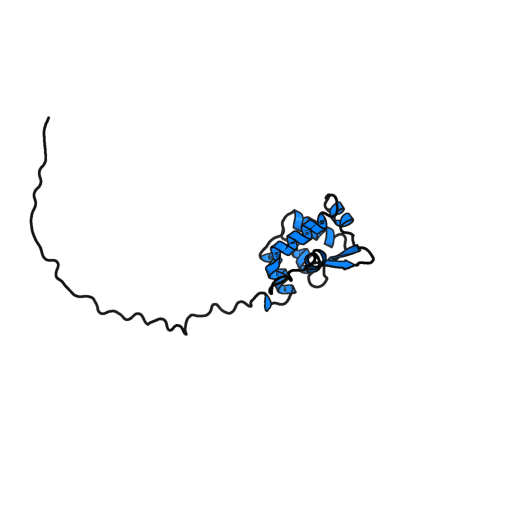8 ? 1.851 3.900 0.753 1.00 98.06 98 MET A O 1
ATOM 740 N N . ILE A 1 99 ? 3.167 5.170 -0.536 1.00 97.31 99 ILE A N 1
ATOM 741 C CA . ILE A 1 99 ? 3.938 5.725 0.589 1.00 97.31 99 ILE A CA 1
ATOM 742 C C . ILE A 1 99 ? 3.017 6.509 1.525 1.00 97.31 99 ILE A C 1
ATOM 744 O O . ILE A 1 99 ? 3.034 6.277 2.733 1.00 97.31 99 ILE A O 1
ATOM 748 N N . LEU A 1 100 ? 2.206 7.420 0.980 1.00 97.06 100 LEU A N 1
ATOM 749 C CA . LEU A 1 100 ? 1.293 8.249 1.770 1.00 97.06 100 LEU A CA 1
ATOM 750 C C . LEU A 1 100 ? 0.247 7.396 2.497 1.00 97.06 100 LEU A C 1
ATOM 752 O O . LEU A 1 100 ? 0.001 7.607 3.688 1.00 97.06 100 LEU A O 1
ATOM 756 N N . LEU A 1 101 ? -0.298 6.389 1.812 1.00 97.88 101 LEU A N 1
ATOM 757 C CA . LEU A 1 101 ? -1.224 5.408 2.371 1.00 97.88 101 LEU A CA 1
ATOM 758 C C . LEU A 1 101 ? -0.622 4.728 3.607 1.00 97.88 101 LEU A C 1
ATOM 760 O O . LEU A 1 101 ? -1.254 4.705 4.671 1.00 97.88 101 LEU A O 1
ATOM 764 N N . CYS A 1 102 ? 0.612 4.228 3.491 1.00 97.81 102 CYS A N 1
ATOM 765 C CA . CYS A 1 102 ? 1.315 3.575 4.591 1.00 97.81 102 CYS A CA 1
ATOM 766 C C . CYS A 1 102 ? 1.670 4.540 5.725 1.00 97.81 102 CYS A C 1
ATOM 768 O O . CYS A 1 102 ? 1.523 4.202 6.900 1.00 97.81 102 CYS A O 1
ATOM 770 N N . GLN A 1 103 ? 2.094 5.762 5.404 1.00 96.00 103 GLN A N 1
ATOM 771 C CA . GLN A 1 103 ? 2.460 6.765 6.404 1.00 96.00 103 GLN A CA 1
ATOM 772 C C . GLN A 1 103 ? 1.267 7.206 7.255 1.00 96.00 103 GLN A C 1
ATOM 774 O O . GLN A 1 103 ? 1.402 7.348 8.474 1.00 96.00 103 GLN A O 1
ATOM 779 N N . ARG A 1 104 ? 0.079 7.355 6.658 1.00 96.75 104 ARG A N 1
ATOM 780 C CA . ARG A 1 104 ? -1.159 7.646 7.404 1.00 96.75 104 ARG A CA 1
ATOM 781 C C . ARG A 1 104 ? -1.500 6.551 8.411 1.00 96.75 104 ARG A C 1
ATOM 783 O O . ARG A 1 104 ? -2.040 6.838 9.476 1.00 96.75 104 ARG A O 1
ATOM 790 N N . ARG A 1 105 ? -1.121 5.311 8.101 1.00 97.00 105 ARG A N 1
ATOM 791 C CA . ARG A 1 105 ? -1.341 4.115 8.925 1.00 97.00 105 ARG A CA 1
ATOM 792 C C . ARG A 1 105 ? -0.094 3.698 9.712 1.00 97.00 105 ARG A C 1
ATOM 794 O O . ARG A 1 105 ? -0.066 2.612 10.288 1.00 97.00 105 ARG A O 1
ATOM 801 N N . ARG A 1 106 ? 0.916 4.574 9.837 1.00 95.38 106 ARG A N 1
ATOM 802 C CA . ARG A 1 106 ? 2.228 4.238 10.427 1.00 95.38 106 ARG A CA 1
ATOM 803 C C . ARG A 1 106 ? 2.151 3.567 11.798 1.00 95.38 106 ARG A C 1
ATOM 805 O O . ARG A 1 106 ? 2.916 2.648 12.057 1.00 95.38 106 ARG A O 1
ATOM 812 N N . ARG A 1 107 ? 1.221 4.003 12.661 1.00 95.12 107 ARG A N 1
ATOM 813 C CA . ARG A 1 107 ? 1.067 3.465 14.025 1.00 95.12 107 ARG A CA 1
ATOM 814 C C . ARG A 1 107 ? 0.629 2.001 14.032 1.00 95.12 107 ARG A C 1
ATOM 816 O O . ARG A 1 107 ? 0.927 1.285 14.977 1.00 95.12 107 ARG A O 1
ATOM 823 N N . TYR A 1 108 ? -0.070 1.575 12.982 1.00 96.50 108 TYR A N 1
ATOM 824 C CA . TYR A 1 108 ? -0.517 0.201 12.820 1.00 96.50 108 TYR A CA 1
ATOM 825 C C . TYR A 1 108 ? 0.552 -0.650 12.178 1.00 96.50 108 TYR A C 1
ATOM 827 O O . TYR A 1 108 ? 0.714 -1.783 12.590 1.00 96.50 108 TYR A O 1
ATOM 835 N N . PHE A 1 109 ? 1.296 -0.138 11.199 1.00 95.19 109 PHE A N 1
ATOM 836 C CA . PHE A 1 109 ? 2.304 -0.930 10.488 1.00 95.19 109 PHE A CA 1
ATOM 837 C C . PHE A 1 109 ? 3.601 -1.071 11.295 1.00 95.19 109 PHE A C 1
ATOM 839 O O . PHE A 1 109 ? 4.171 -2.163 11.355 1.00 95.19 109 PHE A O 1
ATOM 846 N N . TRP A 1 110 ? 3.978 -0.024 12.031 1.00 95.38 110 TRP A N 1
ATOM 847 C CA . TRP A 1 110 ? 5.151 0.021 12.905 1.00 95.38 110 TRP A CA 1
AT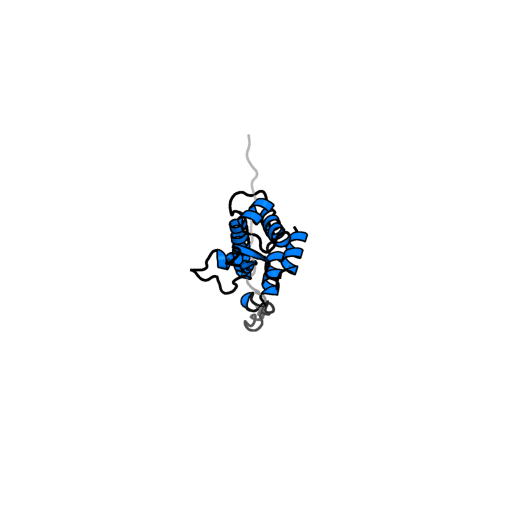OM 848 C C . TRP A 1 110 ? 4.765 0.510 14.313 1.00 95.38 110 TRP A C 1
ATOM 850 O O . TRP A 1 110 ? 5.028 1.660 14.671 1.00 95.38 110 TRP A O 1
ATOM 860 N N . PRO A 1 111 ? 4.136 -0.346 15.139 1.00 92.62 111 PRO A N 1
ATOM 861 C CA . PRO A 1 111 ? 3.617 0.030 16.457 1.00 92.62 111 PRO A CA 1
ATOM 862 C C . PRO A 1 111 ? 4.713 0.397 17.462 1.00 92.62 111 PRO A C 1
ATOM 864 O O . PRO A 1 111 ? 4.450 1.135 18.404 1.00 92.62 111 PRO A O 1
ATOM 867 N N . ASN A 1 112 ? 5.946 -0.056 17.226 1.00 91.81 112 ASN A N 1
ATOM 868 C CA . ASN A 1 112 ? 7.121 0.298 18.027 1.00 91.81 112 ASN A CA 1
ATOM 869 C C . ASN A 1 112 ? 7.885 1.509 17.459 1.00 91.81 112 ASN A C 1
ATOM 871 O O . ASN A 1 112 ? 8.991 1.806 17.900 1.00 91.81 112 ASN A O 1
ATOM 875 N N . GLY A 1 113 ? 7.302 2.202 16.478 1.00 90.19 113 GLY A N 1
ATOM 876 C CA . GLY A 1 113 ? 7.949 3.273 15.730 1.00 90.19 113 GLY A CA 1
ATOM 877 C C . GLY A 1 113 ? 8.650 2.772 14.466 1.00 90.19 113 GLY A C 1
ATOM 878 O O . GLY A 1 113 ? 9.044 1.612 14.355 1.00 90.19 113 GLY A O 1
ATOM 879 N N . MET A 1 114 ? 8.776 3.668 13.487 1.00 89.75 114 MET A N 1
ATOM 880 C CA . MET A 1 114 ? 9.598 3.439 12.298 1.00 89.75 114 MET A CA 1
ATOM 881 C C . MET A 1 114 ? 11.058 3.753 12.615 1.00 89.75 114 MET A C 1
ATOM 883 O O . MET A 1 114 ? 11.340 4.718 13.328 1.00 89.75 114 MET A O 1
ATOM 887 N N . ALA A 1 115 ? 11.973 2.976 12.038 1.00 91.00 115 ALA A N 1
ATOM 888 C CA . ALA A 1 115 ? 13.389 3.313 12.056 1.00 91.00 115 ALA A CA 1
ATOM 889 C C . ALA A 1 115 ? 13.623 4.667 11.363 1.00 91.00 115 ALA A C 1
ATOM 891 O O . ALA A 1 115 ? 12.948 5.004 10.387 1.00 91.00 115 ALA A O 1
ATOM 892 N N . SER A 1 116 ? 14.570 5.455 11.874 1.00 89.38 116 SER A N 1
ATOM 893 C CA . SER A 1 116 ? 14.874 6.795 11.353 1.00 89.38 116 SER A CA 1
ATOM 894 C C . SER A 1 116 ? 15.424 6.787 9.924 1.00 89.38 116 SER A C 1
ATOM 896 O O . SER A 1 116 ? 15.325 7.787 9.222 1.00 89.38 116 SER A O 1
ATOM 898 N N . ASP A 1 117 ? 16.002 5.668 9.503 1.00 93.25 117 ASP A N 1
ATOM 899 C CA . ASP A 1 117 ? 16.618 5.413 8.201 1.00 93.25 117 ASP A CA 1
ATOM 900 C C . ASP A 1 117 ? 15.733 4.555 7.277 1.00 93.25 117 ASP A C 1
ATOM 902 O O . ASP A 1 117 ? 16.199 4.046 6.256 1.00 93.25 117 ASP A O 1
ATOM 906 N N . ILE A 1 118 ? 14.445 4.392 7.608 1.00 94.19 118 ILE A N 1
ATOM 907 C CA . ILE A 1 118 ? 13.520 3.602 6.795 1.00 94.19 118 ILE A CA 1
ATOM 908 C C . ILE A 1 118 ? 13.417 4.165 5.370 1.00 94.19 118 ILE A C 1
ATOM 910 O O . ILE A 1 118 ? 13.188 5.355 5.144 1.00 94.19 118 ILE A O 1
ATOM 914 N N . THR A 1 119 ? 13.568 3.288 4.382 1.00 96.06 119 THR A N 1
ATOM 915 C CA . THR A 1 119 ? 13.485 3.669 2.971 1.00 96.06 119 THR A CA 1
ATOM 916 C C . THR A 1 119 ? 12.039 3.672 2.480 1.00 96.06 119 THR A C 1
ATOM 918 O O . THR A 1 119 ? 11.188 2.937 2.981 1.00 96.06 119 THR A O 1
ATOM 921 N N . ASN A 1 120 ? 11.759 4.428 1.416 1.00 94.75 120 ASN A N 1
ATOM 922 C CA . ASN A 1 120 ? 10.451 4.392 0.752 1.00 94.75 120 ASN A CA 1
ATOM 923 C C . ASN A 1 120 ? 10.065 2.978 0.286 1.00 94.75 120 ASN A C 1
ATOM 925 O O . ASN A 1 120 ? 8.893 2.619 0.339 1.00 94.75 120 ASN A O 1
ATOM 929 N N . GLY A 1 121 ? 11.043 2.165 -0.127 1.00 94.88 121 GLY A N 1
ATOM 930 C CA . GLY A 1 121 ? 10.811 0.762 -0.474 1.00 94.88 121 GLY A CA 1
ATOM 931 C C . GLY A 1 121 ? 10.306 -0.048 0.719 1.00 94.88 121 GLY A C 1
ATOM 932 O O . GLY A 1 121 ? 9.314 -0.756 0.590 1.00 94.88 121 GLY A O 1
ATOM 933 N N . ALA A 1 122 ? 10.915 0.123 1.896 1.00 94.56 122 ALA A N 1
ATOM 934 C CA . ALA A 1 122 ? 10.464 -0.532 3.124 1.00 94.56 122 ALA A CA 1
ATOM 935 C C . ALA A 1 122 ? 9.078 -0.041 3.587 1.00 94.56 122 ALA A C 1
ATOM 937 O O . ALA A 1 122 ? 8.293 -0.832 4.103 1.00 94.56 122 ALA A O 1
ATOM 938 N N . ILE A 1 123 ? 8.748 1.238 3.368 1.00 96.94 123 ILE A N 1
ATOM 939 C CA . ILE A 1 123 ? 7.417 1.784 3.680 1.00 96.94 123 ILE A CA 1
ATOM 940 C C . ILE A 1 123 ? 6.336 1.135 2.805 1.00 96.94 123 ILE A C 1
ATOM 942 O O . ILE A 1 123 ? 5.320 0.676 3.322 1.00 96.94 123 ILE A O 1
ATOM 946 N N . ILE A 1 124 ? 6.539 1.086 1.485 1.00 96.62 124 ILE A N 1
ATOM 947 C CA . ILE A 1 124 ? 5.583 0.456 0.555 1.00 96.62 124 ILE A CA 1
ATOM 948 C C . ILE A 1 124 ? 5.531 -1.059 0.795 1.00 96.62 124 ILE A C 1
ATOM 950 O O . ILE A 1 124 ? 4.457 -1.660 0.781 1.00 96.62 124 ILE A O 1
ATOM 954 N N . GLY A 1 125 ? 6.677 -1.645 1.148 1.00 96.38 125 GLY A N 1
ATOM 955 C CA . GLY A 1 125 ? 6.824 -3.035 1.558 1.00 96.38 125 GLY A CA 1
ATOM 956 C C . GLY A 1 125 ? 6.009 -3.428 2.791 1.00 96.38 125 GLY A C 1
ATOM 957 O O . GLY A 1 125 ? 5.946 -4.604 3.110 1.00 96.38 125 GLY A O 1
ATOM 958 N N . ALA A 1 126 ? 5.343 -2.493 3.479 1.00 96.19 126 ALA A N 1
ATOM 959 C CA . ALA A 1 126 ? 4.344 -2.840 4.486 1.00 96.19 126 ALA A CA 1
ATOM 960 C C . ALA A 1 126 ? 3.085 -3.484 3.890 1.00 96.19 126 ALA A C 1
ATOM 962 O O . ALA A 1 126 ? 2.371 -4.156 4.629 1.00 96.19 126 ALA A O 1
ATOM 963 N N . LEU A 1 127 ? 2.805 -3.274 2.599 1.00 97.50 127 LEU A N 1
ATOM 964 C CA . LEU A 1 127 ? 1.624 -3.803 1.908 1.00 97.50 127 LEU A CA 1
ATOM 965 C C . LEU A 1 127 ? 1.959 -4.626 0.665 1.00 97.50 127 LEU A C 1
ATOM 967 O O . LEU A 1 127 ? 1.110 -5.375 0.186 1.00 97.50 127 LEU A O 1
ATOM 971 N N . THR A 1 128 ? 3.178 -4.492 0.143 1.00 98.06 128 THR A N 1
ATOM 972 C CA . THR A 1 128 ? 3.582 -5.133 -1.107 1.00 98.06 128 THR A CA 1
ATOM 973 C C . THR A 1 128 ? 4.810 -6.013 -0.938 1.00 98.06 128 THR A C 1
ATOM 975 O O . THR A 1 128 ? 5.671 -5.753 -0.098 1.00 98.06 128 THR A O 1
ATOM 978 N N . GLU A 1 129 ? 4.934 -6.998 -1.808 1.00 97.69 129 GLU A N 1
ATOM 979 C CA . GLU A 1 129 ? 6.192 -7.635 -2.166 1.00 97.69 129 GLU A CA 1
ATOM 980 C C . GLU A 1 129 ? 6.807 -6.886 -3.351 1.00 97.69 129 GLU A C 1
ATOM 982 O O . GLU A 1 129 ? 6.093 -6.320 -4.184 1.00 97.69 129 GLU A O 1
ATOM 987 N N . TYR A 1 130 ? 8.136 -6.835 -3.396 1.00 97.00 130 TYR A N 1
ATOM 988 C CA . TYR A 1 130 ? 8.877 -6.198 -4.478 1.00 97.00 130 TYR A CA 1
ATOM 989 C C . TYR A 1 130 ? 9.887 -7.181 -5.054 1.00 97.00 130 TYR A C 1
ATOM 991 O O . TYR A 1 130 ? 10.775 -7.646 -4.337 1.00 97.00 130 TYR A O 1
ATOM 999 N N . ASP A 1 131 ? 9.773 -7.446 -6.349 1.00 96.62 131 ASP A N 1
ATOM 1000 C CA . ASP A 1 131 ? 10.742 -8.235 -7.097 1.00 96.62 131 ASP A CA 1
ATOM 1001 C C . ASP A 1 131 ? 11.738 -7.300 -7.792 1.00 96.62 131 ASP A C 1
ATOM 1003 O O . ASP A 1 131 ? 11.385 -6.493 -8.654 1.00 96.62 131 ASP A O 1
ATOM 1007 N N . SER A 1 132 ? 13.013 -7.407 -7.424 1.00 94.88 132 SER A N 1
ATOM 1008 C CA . SER A 1 132 ? 14.077 -6.581 -7.990 1.00 94.88 132 SER A CA 1
ATOM 1009 C C . SER A 1 132 ? 14.467 -6.978 -9.416 1.00 94.88 132 SER A C 1
ATOM 1011 O O . SER A 1 132 ? 15.009 -6.131 -10.126 1.00 94.88 132 SER A O 1
ATOM 1013 N N . ALA A 1 133 ? 14.186 -8.210 -9.854 1.00 96.31 133 ALA A N 1
ATOM 1014 C CA . ALA A 1 133 ? 14.495 -8.666 -11.208 1.00 96.31 133 ALA A CA 1
ATOM 1015 C C . ALA A 1 133 ? 13.539 -8.055 -12.240 1.00 96.31 133 ALA A C 1
ATOM 1017 O O . ALA A 1 133 ? 13.965 -7.619 -13.309 1.00 96.31 133 ALA A O 1
ATOM 1018 N N . THR A 1 134 ? 12.252 -7.984 -11.901 1.00 95.19 134 THR A N 1
ATOM 1019 C CA . THR A 1 134 ? 11.201 -7.420 -12.764 1.00 95.19 134 THR A CA 1
ATOM 1020 C C . THR A 1 134 ? 10.865 -5.966 -12.435 1.00 95.19 134 THR A C 1
ATOM 1022 O O . THR A 1 134 ? 10.178 -5.297 -13.209 1.00 95.19 134 THR A O 1
ATOM 1025 N N . LEU A 1 135 ? 11.354 -5.453 -11.298 1.00 95.19 135 LEU A N 1
ATOM 1026 C CA . LEU A 1 135 ? 10.907 -4.197 -10.682 1.00 95.19 135 LEU A CA 1
ATOM 1027 C C . LEU A 1 135 ? 9.394 -4.205 -10.378 1.00 95.19 135 LEU A C 1
ATOM 1029 O O . LEU A 1 135 ? 8.764 -3.137 -10.324 1.00 95.19 135 LEU A O 1
ATOM 1033 N N . GLY A 1 136 ? 8.824 -5.405 -10.236 1.00 96.94 136 GLY A N 1
ATOM 1034 C CA . GLY A 1 136 ? 7.405 -5.672 -10.061 1.00 96.94 136 GLY A CA 1
ATOM 1035 C C . GLY A 1 136 ? 6.960 -5.527 -8.613 1.00 96.94 136 GLY A C 1
ATOM 1036 O O . GLY A 1 136 ? 7.728 -5.765 -7.679 1.00 96.94 136 GLY A O 1
ATOM 1037 N N . PHE A 1 137 ? 5.707 -5.115 -8.437 1.00 98.25 137 PHE A N 1
ATOM 1038 C CA . PHE A 1 137 ? 5.043 -5.047 -7.143 1.00 98.25 137 PHE A CA 1
ATOM 1039 C C . PHE A 1 137 ? 3.851 -5.993 -7.129 1.00 98.25 137 PHE A C 1
ATOM 1041 O O . PHE A 1 137 ? 3.042 -5.979 -8.056 1.00 98.25 137 PHE A O 1
ATOM 1048 N N . SER A 1 138 ? 3.723 -6.735 -6.036 1.00 98.12 138 SER A N 1
ATOM 1049 C CA . SER A 1 138 ? 2.594 -7.627 -5.776 1.00 98.12 138 SER A CA 1
ATOM 1050 C C . SER A 1 138 ? 2.035 -7.376 -4.382 1.00 98.12 138 SER A C 1
ATOM 1052 O O . SER A 1 138 ? 2.773 -6.926 -3.505 1.00 98.12 138 SER A O 1
ATOM 1054 N N . PRO A 1 139 ? 0.733 -7.583 -4.145 1.00 97.81 139 PRO A N 1
ATOM 1055 C CA . PRO A 1 139 ? 0.176 -7.470 -2.803 1.00 97.81 139 PRO A CA 1
ATOM 1056 C C . PRO A 1 139 ? 0.787 -8.541 -1.896 1.00 97.81 139 PRO A C 1
ATOM 1058 O O . PRO A 1 139 ? 1.059 -9.655 -2.340 1.00 97.81 139 PRO A O 1
ATOM 1061 N N . GLN A 1 140 ? 0.980 -8.227 -0.615 1.00 97.00 140 GLN A N 1
ATOM 1062 C CA . GLN A 1 140 ? 1.414 -9.258 0.321 1.00 97.00 140 GLN A CA 1
ATOM 1063 C C . GLN A 1 140 ? 0.325 -10.324 0.518 1.00 97.00 140 GLN A C 1
ATOM 1065 O O . GLN A 1 140 ? -0.827 -9.979 0.807 1.00 97.00 140 GLN A O 1
ATOM 1070 N N . PRO A 1 141 ? 0.668 -11.619 0.412 1.00 95.50 141 PRO A N 1
ATOM 1071 C CA . PRO A 1 141 ? -0.317 -12.694 0.387 1.00 95.50 141 PRO A CA 1
ATOM 1072 C C . PRO A 1 141 ? -1.058 -12.851 1.718 1.00 95.50 141 PRO A C 1
ATOM 1074 O O . PRO A 1 141 ? -2.229 -13.224 1.736 1.00 95.50 141 PRO A O 1
ATOM 1077 N N . ASP A 1 142 ? -0.416 -12.539 2.846 1.00 94.69 142 ASP A N 1
ATOM 1078 C CA . ASP A 1 142 ? -0.990 -12.730 4.181 1.00 94.69 142 ASP A CA 1
ATOM 1079 C C . ASP A 1 142 ? -2.067 -11.697 4.557 1.00 94.69 142 ASP A C 1
ATOM 1081 O O . ASP A 1 142 ? -2.812 -11.927 5.518 1.00 94.69 142 ASP A O 1
ATOM 1085 N N . ILE A 1 143 ? -2.160 -10.603 3.795 1.00 95.88 143 ILE A N 1
ATOM 1086 C CA . ILE A 1 143 ? -3.128 -9.508 3.960 1.00 95.88 143 ILE A CA 1
ATOM 1087 C C . ILE A 1 143 ? -3.993 -9.283 2.712 1.00 95.88 143 ILE A C 1
ATOM 1089 O O . ILE A 1 143 ? -4.736 -8.306 2.651 1.00 95.88 143 ILE A O 1
ATOM 1093 N N . LEU A 1 144 ? -3.891 -10.156 1.706 1.00 96.25 144 LEU A N 1
ATOM 1094 C CA . LEU A 1 144 ? -4.544 -9.971 0.412 1.00 96.25 144 LEU A CA 1
ATOM 1095 C C . LEU A 1 144 ? -6.067 -9.810 0.542 1.00 96.25 144 LEU A C 1
ATOM 1097 O O . LEU A 1 144 ? -6.643 -8.938 -0.103 1.00 96.25 144 LEU A O 1
ATOM 1101 N N . HIS A 1 145 ? -6.709 -10.603 1.408 1.00 95.88 145 HIS A N 1
ATOM 1102 C CA . HIS A 1 145 ? -8.153 -10.511 1.660 1.00 95.88 145 HIS A CA 1
ATOM 1103 C C . HIS A 1 145 ? -8.557 -9.139 2.214 1.00 95.88 145 HIS A C 1
ATOM 1105 O O . HIS A 1 145 ? -9.547 -8.574 1.766 1.00 95.88 145 HIS A O 1
ATOM 1111 N N . ILE A 1 146 ? -7.737 -8.560 3.096 1.00 97.25 146 ILE A N 1
ATOM 1112 C CA . ILE A 1 146 ? -7.973 -7.237 3.694 1.00 97.25 146 ILE A CA 1
ATOM 1113 C C . ILE A 1 146 ? -7.948 -6.153 2.618 1.00 97.25 146 ILE A C 1
ATOM 1115 O O . ILE A 1 146 ? -8.728 -5.209 2.666 1.00 97.25 146 ILE A O 1
ATOM 1119 N N . LEU A 1 147 ? -7.042 -6.268 1.643 1.00 96.81 147 LEU A N 1
ATOM 1120 C CA . LEU A 1 147 ? -6.932 -5.286 0.567 1.00 96.81 147 LEU A CA 1
ATOM 1121 C C . LEU A 1 147 ? -8.151 -5.316 -0.361 1.00 96.81 147 LEU A C 1
ATOM 1123 O O . LEU A 1 147 ? -8.608 -4.249 -0.762 1.00 96.81 147 LEU A O 1
ATOM 1127 N N . TYR A 1 148 ? -8.692 -6.503 -0.662 1.00 96.94 148 TYR A N 1
ATOM 1128 C CA . TYR A 1 148 ? -9.954 -6.625 -1.398 1.00 96.94 148 TYR A CA 1
ATOM 1129 C C . TYR A 1 148 ? -11.114 -5.994 -0.619 1.00 96.94 148 TYR A C 1
ATOM 1131 O O . TYR A 1 148 ? -11.794 -5.116 -1.145 1.00 96.94 148 TYR A O 1
ATOM 1139 N N . GLU A 1 149 ? -11.277 -6.353 0.657 1.00 96.44 149 GLU A N 1
ATOM 1140 C CA . GLU A 1 149 ? -12.336 -5.798 1.512 1.00 96.44 149 GLU A CA 1
ATOM 1141 C C . GLU A 1 149 ? -12.240 -4.273 1.647 1.00 96.44 149 GLU A C 1
ATOM 1143 O O . GLU A 1 149 ? -13.244 -3.570 1.552 1.00 96.44 149 GLU A O 1
ATOM 1148 N N . ALA A 1 150 ? -11.030 -3.739 1.827 1.00 94.88 150 ALA A N 1
ATOM 1149 C CA . ALA A 1 150 ? -10.813 -2.304 1.953 1.00 94.88 150 ALA A CA 1
ATOM 1150 C C . ALA A 1 150 ? -11.178 -1.544 0.670 1.00 94.88 150 ALA A C 1
ATOM 1152 O O . ALA A 1 150 ? -11.667 -0.417 0.755 1.00 94.88 150 ALA A O 1
ATOM 1153 N N . VAL A 1 151 ? -10.940 -2.137 -0.507 1.00 95.06 151 VAL A N 1
ATOM 1154 C CA . VAL A 1 151 ? -11.334 -1.547 -1.794 1.00 95.06 151 VAL A CA 1
ATOM 1155 C C . VAL A 1 151 ? -12.843 -1.603 -1.991 1.00 95.06 151 VAL A C 1
ATOM 1157 O O . VAL A 1 151 ? -13.392 -0.640 -2.512 1.00 95.06 151 VAL A O 1
ATOM 1160 N N . ASP A 1 152 ? -13.517 -2.668 -1.565 1.00 91.75 152 ASP A N 1
ATOM 1161 C CA . ASP A 1 152 ? -14.969 -2.810 -1.737 1.00 91.75 152 ASP A CA 1
ATOM 1162 C C . ASP A 1 152 ? -15.787 -1.978 -0.730 1.00 91.75 152 ASP A C 1
ATOM 1164 O O . ASP A 1 152 ? -16.957 -1.683 -0.973 1.00 91.75 152 ASP A O 1
ATOM 1168 N N . ALA A 1 153 ? -15.184 -1.580 0.394 1.00 85.12 153 ALA A N 1
ATOM 1169 C CA . ALA A 1 153 ? -15.835 -0.788 1.439 1.00 85.12 153 ALA A CA 1
ATOM 1170 C C . ALA A 1 153 ? -15.873 0.734 1.177 1.00 85.12 153 ALA A C 1
ATOM 1172 O O . ALA A 1 153 ? -16.564 1.448 1.910 1.00 85.12 153 ALA A O 1
ATOM 1173 N N . GLY A 1 154 ? -15.103 1.238 0.203 1.00 64.06 154 GLY A N 1
ATOM 1174 C CA . GLY A 1 154 ? -14.981 2.669 -0.132 1.00 64.06 154 GLY A CA 1
ATOM 1175 C C . GLY A 1 154 ? -15.849 3.096 -1.305 1.00 64.06 154 GLY A C 1
ATOM 1176 O O . GLY A 1 154 ? -16.438 4.196 -1.212 1.00 64.06 154 GLY A O 1
#

Foldseek 3Di:
DDDDDDDDDDDDDDDDDDDDPPPPPPPPPDPVPDPPPPCPDQLVPDDLQVLLLVLCVVDADDPLLLLLLVLQLVDFQDALCSSCVSSVHDDSVSLVSLLVSLVSSVCSLPVVHDDPPDDSVVSSVSFWDADPVSRTTHGDPSNNVSSVVSSVVD

pLDDT: mean 82.85, std 20.91, range [37.47, 98.44]

Secondary structure (DSSP, 8-state):
--------------PPP-------------GGGS-----PPPGGGS-HHHHHHHHHHHSPPPHHHHHHHHHHHHSTTEEHHHHHHHTT--TTHHHHHHHHHHHHTHHHH-TT---TT--HHHHHTTTEEEETTTTEEEE-GGGHHHHHHHHHT-

Radius of gyration: 32.14 Å; chains: 1; bounding box: 58×81×79 Å

Organism: NCBI:txid540747